Protein AF-A0A511QC78-F1 (afdb_monomer_lite)

pLDDT: mean 89.55, std 15.67, range [40.53, 98.56]

InterPro domains:
  IPR019630 Protein of unknown function DUF2496, YbaM-related [PF10689] (6-48)

Structure (mmCIF, N/CA/C/O backbone):
data_AF-A0A511QC78-F1
#
_entry.id   AF-A0A511QC78-F1
#
loop_
_atom_site.group_PDB
_atom_site.id
_atom_site.type_symbol
_atom_site.label_atom_id
_atom_site.label_alt_id
_atom_site.label_comp_id
_atom_site.label_asym_id
_atom_site.label_entity_id
_atom_site.label_seq_id
_atom_site.pdbx_PDB_ins_code
_atom_site.Cartn_x
_atom_site.Cartn_y
_atom_site.Cartn_z
_atom_site.occupancy
_atom_site.B_iso_or_equiv
_atom_site.auth_seq_id
_atom_site.auth_comp_id
_atom_site.auth_asym_id
_atom_site.auth_atom_id
_atom_site.pdbx_PDB_model_num
ATOM 1 N N . MET A 1 1 ? 14.088 29.993 -2.813 1.00 40.53 1 MET A N 1
ATOM 2 C CA . MET A 1 1 ? 13.895 28.860 -1.893 1.00 40.53 1 MET A CA 1
ATOM 3 C C . MET A 1 1 ? 12.585 28.235 -2.300 1.00 40.53 1 MET A C 1
ATOM 5 O O . MET A 1 1 ? 11.576 28.921 -2.263 1.00 40.53 1 MET A O 1
ATOM 9 N N . SER A 1 2 ? 12.642 27.048 -2.892 1.00 44.31 2 SER A N 1
ATOM 10 C CA . SER A 1 2 ? 11.459 26.372 -3.414 1.00 44.31 2 SER A CA 1
ATOM 11 C C . SER A 1 2 ? 10.835 25.622 -2.248 1.00 44.31 2 SER A C 1
ATOM 13 O O . SER A 1 2 ? 11.355 24.579 -1.861 1.00 44.31 2 SER A O 1
ATOM 15 N N . ASP A 1 3 ? 9.779 26.174 -1.657 1.00 51.09 3 ASP A N 1
ATOM 16 C CA . ASP A 1 3 ? 8.942 25.469 -0.688 1.00 51.09 3 ASP A CA 1
ATOM 17 C C . ASP A 1 3 ? 8.215 24.323 -1.408 1.00 51.09 3 ASP A C 1
ATOM 19 O O . ASP A 1 3 ? 7.055 24.432 -1.800 1.00 51.09 3 ASP A O 1
ATOM 23 N N . GLN A 1 4 ? 8.917 23.210 -1.640 1.00 58.38 4 GLN A N 1
ATOM 24 C CA . GLN A 1 4 ? 8.238 21.926 -1.725 1.00 58.38 4 GLN A CA 1
ATOM 25 C C . GLN A 1 4 ? 7.745 21.646 -0.304 1.00 58.38 4 GLN A C 1
ATOM 27 O O . GLN A 1 4 ? 8.598 21.544 0.581 1.00 58.38 4 GLN A O 1
ATOM 32 N N . PRO A 1 5 ? 6.426 21.545 -0.041 1.00 56.38 5 PRO A N 1
ATOM 33 C CA . PRO A 1 5 ? 5.966 21.013 1.232 1.00 56.38 5 PRO A CA 1
ATOM 34 C C . PRO A 1 5 ? 6.660 19.664 1.400 1.00 56.38 5 PRO A C 1
ATOM 36 O O . PRO A 1 5 ? 6.472 18.756 0.586 1.00 56.38 5 PRO A O 1
ATOM 39 N N . SER A 1 6 ? 7.575 19.596 2.367 1.00 65.44 6 SER A N 1
ATOM 40 C CA . SER A 1 6 ? 8.370 18.403 2.603 1.00 65.44 6 SER A CA 1
ATOM 41 C C . SER A 1 6 ? 7.401 17.251 2.822 1.00 65.44 6 SER A C 1
ATOM 43 O O . SER A 1 6 ? 6.408 17.399 3.534 1.00 65.44 6 SER A O 1
ATOM 45 N N . LEU A 1 7 ? 7.666 16.111 2.185 1.00 71.69 7 LEU A N 1
ATOM 46 C CA . LEU A 1 7 ? 6.857 14.901 2.337 1.00 71.69 7 LEU A CA 1
ATOM 47 C C . LEU A 1 7 ? 6.620 14.572 3.824 1.00 71.69 7 LEU A C 1
ATOM 49 O O . LEU A 1 7 ? 5.538 14.142 4.198 1.00 71.69 7 LEU A O 1
ATOM 53 N N . GLU A 1 8 ? 7.595 14.898 4.672 1.00 74.19 8 GLU A N 1
ATOM 54 C CA . GLU A 1 8 ? 7.556 14.796 6.135 1.00 74.19 8 GLU A CA 1
ATOM 55 C C . GLU A 1 8 ? 6.375 15.531 6.801 1.00 74.19 8 GLU A C 1
ATOM 57 O O . GLU A 1 8 ? 5.909 15.111 7.858 1.00 74.19 8 GLU A O 1
ATOM 62 N N . ASN A 1 9 ? 5.857 16.596 6.180 1.00 82.06 9 ASN A N 1
ATOM 63 C CA . ASN A 1 9 ? 4.720 17.383 6.667 1.00 82.06 9 ASN A CA 1
ATOM 64 C C . ASN A 1 9 ? 3.380 17.000 6.009 1.00 82.06 9 ASN A C 1
ATOM 66 O O . ASN A 1 9 ? 2.352 17.605 6.318 1.00 82.06 9 ASN A O 1
ATOM 70 N N . ALA A 1 10 ? 3.363 16.034 5.084 1.00 87.38 10 ALA A N 1
ATOM 71 C CA . ALA A 1 10 ? 2.133 15.589 4.434 1.00 87.38 10 ALA A CA 1
ATOM 72 C C . ALA A 1 10 ? 1.241 14.785 5.398 1.00 87.38 10 ALA A C 1
ATOM 74 O O . ALA A 1 10 ? 1.695 14.295 6.432 1.00 87.38 10 ALA A O 1
ATOM 75 N N . ALA A 1 11 ? -0.035 14.607 5.048 1.00 94.06 11 ALA A N 1
ATOM 76 C CA . ALA A 1 11 ? -0.918 13.709 5.78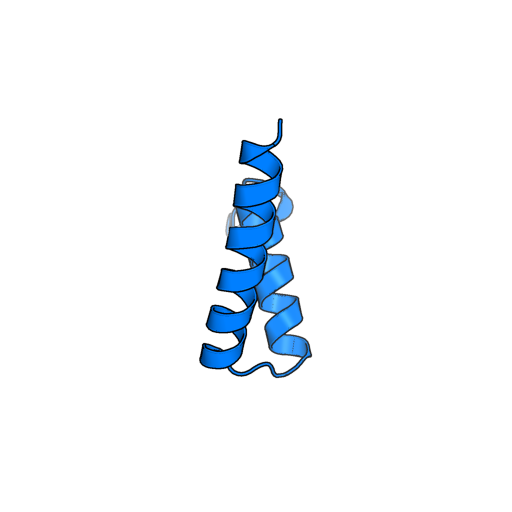8 1.00 94.06 11 ALA A CA 1
ATOM 77 C C . ALA A 1 11 ? -0.346 12.276 5.811 1.00 94.06 11 ALA A C 1
ATOM 79 O O . ALA A 1 11 ? 0.331 11.861 4.865 1.00 94.06 11 ALA A O 1
ATOM 80 N N . LYS A 1 12 ? -0.592 11.520 6.889 1.00 93.00 12 LYS A N 1
ATOM 81 C CA . LYS A 1 12 ? 0.021 10.192 7.098 1.00 93.00 12 LYS A CA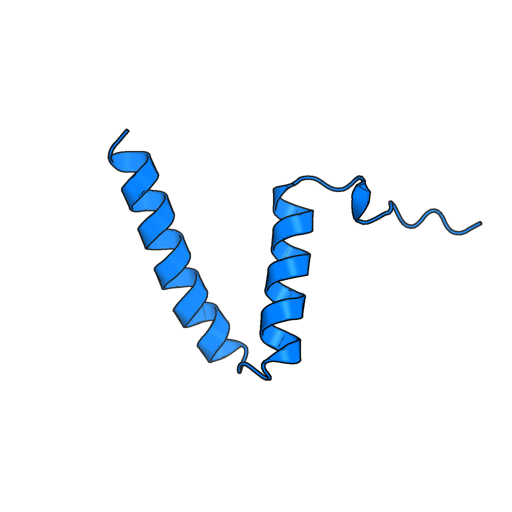 1
ATOM 82 C C . LYS A 1 12 ? -0.305 9.225 5.962 1.00 93.00 12 LYS A C 1
ATOM 84 O O . LYS A 1 12 ? 0.557 8.465 5.538 1.00 93.00 12 LYS A O 1
ATOM 89 N N . GLU A 1 13 ? -1.526 9.287 5.449 1.00 94.25 13 GLU A N 1
ATOM 90 C CA . GLU A 1 13 ? -1.991 8.523 4.296 1.00 94.25 13 GLU A CA 1
ATOM 91 C C . GLU A 1 13 ? -1.210 8.860 3.019 1.00 94.25 13 GLU A C 1
ATOM 93 O O . GLU A 1 13 ? -0.883 7.962 2.247 1.00 94.25 13 GLU A O 1
ATOM 98 N N . THR A 1 14 ? -0.838 10.127 2.825 1.00 93.31 14 THR A N 1
ATOM 99 C CA . THR A 1 14 ? -0.031 10.572 1.684 1.00 93.31 14 THR A CA 1
ATOM 100 C C . THR A 1 14 ? 1.409 10.090 1.810 1.00 93.31 14 THR A C 1
ATOM 102 O O . THR A 1 14 ? 1.970 9.607 0.831 1.00 93.31 14 THR A O 1
ATOM 105 N N . GLN A 1 15 ? 2.000 10.179 3.006 1.00 93.56 15 GLN A N 1
ATOM 106 C CA . GLN A 1 15 ? 3.345 9.652 3.266 1.00 93.56 15 GLN A CA 1
ATOM 107 C C . GLN A 1 15 ? 3.396 8.145 2.998 1.00 93.56 15 GLN A C 1
ATOM 109 O O . GLN A 1 15 ? 4.222 7.679 2.217 1.00 93.56 15 GLN A O 1
ATOM 114 N N . LEU A 1 16 ? 2.428 7.403 3.546 1.00 95.88 16 LEU A N 1
ATOM 115 C CA . LEU A 1 16 ? 2.323 5.962 3.353 1.00 95.88 16 LEU A CA 1
ATOM 116 C C . LEU A 1 16 ? 2.116 5.585 1.880 1.00 95.88 16 LEU A C 1
ATOM 118 O O . LEU A 1 16 ? 2.690 4.606 1.412 1.00 95.88 16 LEU A O 1
ATOM 122 N N . ALA A 1 17 ? 1.321 6.354 1.132 1.00 95.94 17 ALA A N 1
ATOM 123 C CA . ALA A 1 17 ? 1.150 6.125 -0.299 1.00 95.94 17 ALA A CA 1
ATOM 124 C C . ALA A 1 17 ? 2.474 6.281 -1.063 1.00 95.94 17 ALA A C 1
ATOM 126 O O . ALA A 1 17 ? 2.765 5.463 -1.934 1.00 95.94 17 ALA A O 1
ATOM 127 N N . VAL A 1 18 ? 3.294 7.281 -0.719 1.00 95.94 18 VAL A N 1
ATOM 128 C CA . VAL A 1 18 ? 4.619 7.463 -1.330 1.00 95.94 18 VAL A CA 1
ATOM 129 C C . VAL A 1 18 ? 5.553 6.307 -0.983 1.00 95.94 18 VAL A C 1
ATOM 131 O O . VAL A 1 18 ? 6.196 5.771 -1.886 1.00 95.94 18 VAL A O 1
ATOM 134 N N . ASP A 1 19 ? 5.572 5.862 0.273 1.00 96.50 19 ASP A N 1
ATOM 135 C CA . ASP A 1 19 ? 6.371 4.704 0.686 1.00 96.50 19 ASP A CA 1
ATOM 136 C C . ASP A 1 19 ? 5.956 3.432 -0.070 1.00 96.50 19 ASP A C 1
ATOM 138 O O . ASP A 1 19 ? 6.803 2.683 -0.558 1.00 96.50 19 ASP A O 1
ATOM 142 N N . ILE A 1 20 ? 4.649 3.199 -0.229 1.00 97.62 20 ILE A N 1
ATOM 143 C CA . ILE A 1 20 ? 4.118 2.059 -0.987 1.00 97.62 20 ILE A CA 1
ATOM 144 C C . ILE A 1 20 ? 4.529 2.145 -2.460 1.00 97.62 20 ILE A C 1
ATOM 146 O O . ILE A 1 20 ? 4.971 1.142 -3.019 1.00 97.62 20 ILE A O 1
ATOM 150 N N . ILE A 1 21 ? 4.410 3.316 -3.093 1.00 96.56 21 ILE A N 1
ATOM 151 C CA . ILE A 1 21 ? 4.824 3.516 -4.490 1.00 96.56 21 ILE A CA 1
ATOM 152 C C . ILE A 1 21 ? 6.314 3.209 -4.643 1.00 96.56 21 ILE A C 1
ATOM 154 O O . ILE A 1 21 ? 6.681 2.407 -5.500 1.00 96.56 21 ILE A O 1
ATOM 158 N N . TYR A 1 22 ? 7.150 3.758 -3.760 1.00 97.31 22 TYR A N 1
ATOM 159 C CA . TYR A 1 22 ? 8.584 3.489 -3.754 1.00 97.31 22 TYR A CA 1
ATOM 160 C C . TYR A 1 22 ? 8.877 1.987 -3.642 1.00 97.31 22 TYR A C 1
ATOM 162 O O . TYR A 1 22 ? 9.647 1.446 -4.435 1.00 97.31 22 TYR A O 1
ATOM 170 N N . LEU A 1 23 ? 8.221 1.281 -2.713 1.00 97.81 23 LEU A N 1
ATOM 171 C CA . LEU A 1 23 ? 8.387 -0.165 -2.544 1.00 97.81 23 LEU A CA 1
ATOM 172 C C . LEU A 1 23 ? 7.991 -0.957 -3.798 1.00 97.81 23 LEU A C 1
ATOM 174 O O . LEU A 1 23 ? 8.663 -1.929 -4.144 1.00 97.81 23 LEU A O 1
ATOM 178 N N . LEU A 1 24 ? 6.924 -0.565 -4.490 1.00 98.25 24 LEU A N 1
ATOM 179 C CA . LEU A 1 24 ? 6.493 -1.223 -5.726 1.00 98.25 24 LEU A CA 1
ATOM 180 C C . LEU A 1 24 ? 7.499 -1.006 -6.862 1.00 98.25 24 LEU A C 1
ATOM 182 O O . LEU A 1 24 ? 7.824 -1.952 -7.583 1.00 98.25 24 LEU A O 1
ATOM 186 N N . GLU A 1 25 ? 8.031 0.209 -6.984 1.00 97.44 25 GLU A N 1
ATOM 187 C CA . GLU A 1 25 ? 9.017 0.571 -8.003 1.00 97.44 25 GLU A CA 1
ATOM 188 C C . GLU A 1 25 ? 10.346 -0.161 -7.802 1.00 97.44 25 GLU A C 1
ATOM 190 O O . GLU A 1 25 ? 10.844 -0.789 -8.737 1.00 97.44 25 GLU A O 1
ATOM 195 N N . VAL A 1 26 ? 10.901 -0.167 -6.582 1.00 98.19 26 VAL A N 1
ATOM 196 C CA . VAL A 1 26 ? 12.188 -0.843 -6.312 1.00 98.19 26 VAL A CA 1
ATOM 197 C C . VAL A 1 26 ? 12.109 -2.360 -6.491 1.00 98.19 26 VAL A C 1
ATOM 199 O O . VAL A 1 26 ? 13.116 -3.000 -6.792 1.00 98.19 26 VAL A O 1
ATOM 202 N N . ASN A 1 27 ? 10.914 -2.939 -6.350 1.00 98.06 27 ASN A N 1
ATOM 203 C CA . ASN A 1 27 ? 10.661 -4.354 -6.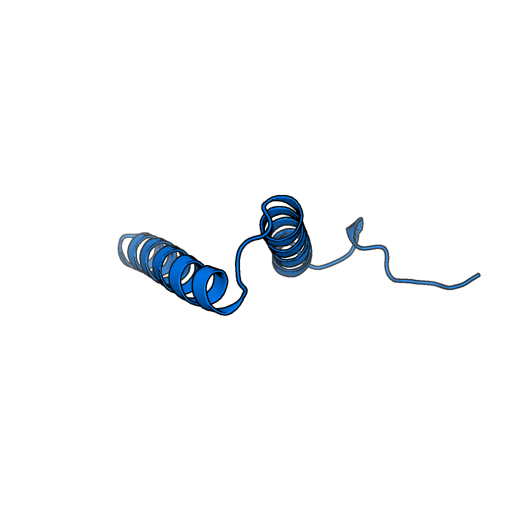613 1.00 98.06 27 ASN A CA 1
ATOM 204 C C . ASN A 1 27 ? 10.240 -4.636 -8.068 1.00 98.06 27 ASN A C 1
ATOM 206 O O . ASN A 1 27 ? 9.954 -5.785 -8.397 1.00 98.06 27 ASN A O 1
ATOM 210 N N . ASN A 1 28 ? 10.240 -3.628 -8.950 1.00 98.12 28 ASN A N 1
ATOM 211 C CA . ASN A 1 28 ? 9.852 -3.736 -10.362 1.00 98.12 28 ASN A CA 1
ATOM 212 C C . ASN A 1 28 ? 8.471 -4.388 -10.556 1.00 98.12 28 ASN A C 1
ATOM 214 O O . ASN A 1 28 ? 8.269 -5.200 -11.463 1.00 98.12 28 ASN A O 1
ATOM 218 N N . ILE A 1 29 ? 7.519 -4.067 -9.678 1.00 98.06 29 ILE A N 1
ATOM 219 C CA . ILE A 1 29 ? 6.169 -4.621 -9.751 1.00 98.06 29 ILE A CA 1
ATOM 220 C C . ILE A 1 29 ? 5.401 -3.922 -10.872 1.00 98.06 29 ILE A C 1
ATOM 222 O O . ILE A 1 29 ? 5.276 -2.700 -10.886 1.00 98.06 29 ILE A O 1
ATOM 226 N N . ASP A 1 30 ? 4.845 -4.709 -11.795 1.00 98.31 30 ASP A N 1
ATOM 227 C CA . ASP A 1 30 ? 3.965 -4.192 -12.844 1.00 98.31 30 ASP A CA 1
ATOM 228 C C . ASP A 1 30 ? 2.782 -3.407 -12.230 1.00 98.31 30 ASP A C 1
ATOM 230 O O . ASP A 1 30 ? 2.110 -3.933 -11.335 1.00 98.31 30 ASP A O 1
ATOM 234 N N . PRO A 1 31 ? 2.471 -2.180 -12.695 1.00 97.75 31 PRO A N 1
ATOM 235 C CA . PRO A 1 31 ? 1.403 -1.368 -12.111 1.00 97.75 31 PRO A CA 1
ATOM 236 C C . PRO A 1 31 ? 0.025 -2.042 -12.112 1.00 97.75 31 PRO A C 1
ATOM 238 O O . PRO A 1 31 ? -0.743 -1.880 -11.162 1.00 97.75 31 PRO A O 1
ATOM 241 N N . ALA A 1 32 ? -0.309 -2.835 -13.137 1.00 98.31 32 ALA A N 1
ATOM 242 C CA . ALA A 1 32 ? -1.584 -3.549 -13.166 1.00 98.31 32 ALA A CA 1
ATOM 243 C C . ALA A 1 32 ? -1.605 -4.699 -12.146 1.00 98.31 32 ALA A C 1
ATOM 245 O O . ALA A 1 32 ? -2.645 -4.967 -11.537 1.00 98.31 32 ALA A O 1
ATOM 246 N N . GLN A 1 33 ? -0.467 -5.358 -11.917 1.00 98.19 33 GLN A N 1
ATOM 247 C CA . GLN A 1 33 ? -0.307 -6.328 -10.835 1.00 98.19 33 GLN A CA 1
ATOM 248 C C . GLN A 1 33 ? -0.366 -5.660 -9.450 1.00 98.19 33 GLN A C 1
ATOM 250 O O . GLN A 1 33 ? -1.034 -6.184 -8.555 1.00 98.19 33 GLN A O 1
ATOM 255 N N . ALA A 1 34 ? 0.263 -4.494 -9.283 1.00 98.12 34 ALA A N 1
ATOM 256 C CA . ALA A 1 34 ? 0.219 -3.710 -8.052 1.00 98.12 34 ALA A CA 1
ATOM 257 C C . ALA A 1 34 ? -1.216 -3.309 -7.688 1.00 98.12 34 ALA A C 1
ATOM 259 O O . ALA A 1 34 ? -1.646 -3.540 -6.562 1.00 98.12 34 ALA A O 1
ATOM 260 N N . LEU A 1 35 ? -2.003 -2.809 -8.647 1.00 98.44 35 LEU A N 1
ATOM 261 C CA . LEU A 1 35 ? -3.409 -2.452 -8.420 1.00 98.44 35 LEU A CA 1
ATOM 262 C C . LEU A 1 35 ? -4.254 -3.647 -7.955 1.00 98.44 35 LEU A C 1
ATOM 264 O O . LEU A 1 35 ? -5.085 -3.506 -7.057 1.00 98.44 35 LEU A O 1
ATOM 268 N N . LYS A 1 36 ? -4.034 -4.840 -8.523 1.00 98.56 36 LYS A N 1
ATOM 269 C CA . LYS A 1 36 ? -4.719 -6.066 -8.076 1.00 98.56 36 LYS A CA 1
ATOM 270 C C . LYS A 1 36 ? -4.350 -6.423 -6.635 1.00 98.56 36 LYS A C 1
ATOM 272 O O . LYS A 1 36 ? -5.237 -6.760 -5.857 1.00 98.56 36 LYS A O 1
ATOM 277 N N . ALA A 1 37 ? -3.068 -6.334 -6.280 1.00 98.19 37 ALA A N 1
ATOM 278 C CA . ALA A 1 37 ? -2.597 -6.603 -4.923 1.00 98.19 37 ALA A CA 1
ATOM 279 C C . ALA A 1 37 ? -3.127 -5.569 -3.915 1.00 98.19 37 ALA A C 1
ATOM 281 O O . ALA A 1 37 ? -3.632 -5.947 -2.860 1.00 98.19 37 ALA A O 1
ATOM 282 N N . LEU A 1 38 ? -3.100 -4.280 -4.262 1.00 97.94 38 LEU A N 1
ATOM 283 C CA . LEU A 1 38 ? -3.625 -3.203 -3.420 1.00 97.94 38 LEU A CA 1
ATOM 284 C C . LEU A 1 38 ? -5.125 -3.353 -3.166 1.00 97.94 38 LEU A C 1
ATOM 286 O O . LEU A 1 38 ? -5.575 -3.082 -2.059 1.00 97.94 38 LEU A O 1
ATOM 290 N N . LYS A 1 39 ? -5.894 -3.863 -4.136 1.00 98.44 39 LYS A N 1
ATOM 291 C CA . LYS A 1 39 ? -7.313 -4.174 -3.926 1.00 98.44 39 LYS A CA 1
ATOM 292 C C . LYS A 1 39 ? -7.530 -5.267 -2.874 1.00 98.44 39 LYS A C 1
ATOM 294 O O . LYS A 1 39 ? -8.476 -5.178 -2.102 1.00 98.44 39 LYS A O 1
ATOM 299 N N . ILE A 1 40 ? -6.652 -6.269 -2.816 1.00 98.38 40 ILE A N 1
ATOM 300 C CA . ILE A 1 40 ? -6.701 -7.312 -1.778 1.00 98.38 40 ILE A CA 1
ATOM 301 C C . ILE A 1 40 ? -6.392 -6.703 -0.406 1.00 98.38 40 ILE A C 1
ATOM 303 O O . ILE A 1 40 ? -7.129 -6.943 0.545 1.00 98.38 40 ILE A O 1
ATOM 307 N N . VAL A 1 41 ? -5.337 -5.885 -0.316 1.00 97.56 41 VAL A N 1
ATOM 308 C CA . VAL A 1 41 ? -4.965 -5.177 0.922 1.00 97.56 41 VAL A CA 1
ATOM 309 C C . VAL A 1 41 ? -6.102 -4.275 1.400 1.00 97.56 41 VAL A C 1
ATOM 311 O O . VAL A 1 41 ? -6.453 -4.312 2.575 1.00 97.56 41 VAL A O 1
ATOM 314 N N . GLN A 1 42 ? -6.715 -3.507 0.495 1.00 97.56 42 GLN A N 1
ATOM 315 C CA . GLN A 1 42 ? -7.864 -2.661 0.809 1.00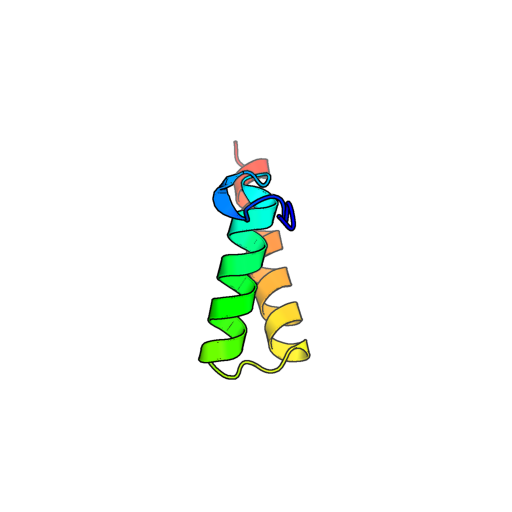 97.56 42 GLN A CA 1
ATOM 316 C C . GLN A 1 42 ? -9.002 -3.483 1.425 1.00 97.56 42 GLN A C 1
ATOM 318 O O . GLN A 1 42 ? -9.482 -3.131 2.497 1.00 97.56 42 GLN A O 1
ATOM 323 N N . SER A 1 43 ? -9.401 -4.590 0.791 1.00 98.00 43 SER A N 1
ATOM 324 C CA . SER A 1 43 ? -10.485 -5.434 1.304 1.00 98.00 43 SER A CA 1
ATOM 325 C C . SER A 1 43 ? -10.173 -6.060 2.670 1.00 98.00 43 SER A C 1
ATOM 327 O O . SER A 1 43 ? -11.077 -6.192 3.490 1.00 98.00 43 SER A O 1
ATOM 329 N N . ASP A 1 44 ? -8.916 -6.420 2.948 1.00 98.12 44 ASP A N 1
ATOM 330 C CA . ASP A 1 44 ? -8.494 -6.910 4.271 1.00 98.12 44 ASP A CA 1
ATOM 331 C C . ASP A 1 44 ? -8.602 -5.820 5.354 1.00 98.12 44 ASP A C 1
ATOM 333 O O . ASP A 1 44 ? -9.085 -6.083 6.457 1.00 98.12 44 ASP A O 1
ATOM 337 N N . LEU A 1 45 ? -8.213 -4.580 5.038 1.00 97.62 45 LEU A N 1
ATOM 338 C CA . LEU A 1 45 ? -8.350 -3.441 5.951 1.00 97.62 45 LEU A CA 1
ATOM 339 C C . LEU A 1 45 ? -9.819 -3.080 6.203 1.00 97.62 45 LEU A C 1
ATOM 341 O O . LEU A 1 45 ? -10.206 -2.873 7.350 1.00 97.62 45 LEU A O 1
ATOM 345 N N . GLU A 1 46 ? -10.646 -3.054 5.156 1.00 97.75 46 GLU A N 1
ATOM 346 C CA . GLU A 1 46 ? -12.093 -2.833 5.270 1.00 97.75 46 GLU A CA 1
ATOM 347 C C . GLU A 1 46 ? -12.757 -3.911 6.135 1.00 97.75 46 GLU A C 1
ATOM 349 O O . GLU A 1 46 ? -13.559 -3.590 7.011 1.00 97.75 46 GLU A O 1
ATOM 354 N N . TYR A 1 47 ? -12.381 -5.181 5.944 1.00 97.88 47 TYR A N 1
ATOM 355 C CA . TYR A 1 47 ? -12.868 -6.274 6.781 1.00 97.88 47 TYR A CA 1
ATOM 356 C C . TYR A 1 47 ? -12.487 -6.063 8.249 1.00 97.88 47 TYR A C 1
ATOM 358 O O . TYR A 1 47 ? -13.352 -6.150 9.116 1.00 97.88 47 TYR A O 1
ATOM 366 N N . LYS A 1 48 ? -11.229 -5.713 8.543 1.00 96.88 48 LYS A N 1
ATOM 367 C CA . LYS A 1 48 ? -10.778 -5.428 9.916 1.00 96.88 48 LYS A CA 1
ATOM 368 C C . LYS A 1 48 ? -11.583 -4.305 10.567 1.00 96.88 48 LYS A C 1
ATOM 370 O O . LYS A 1 48 ? -12.007 -4.477 11.701 1.00 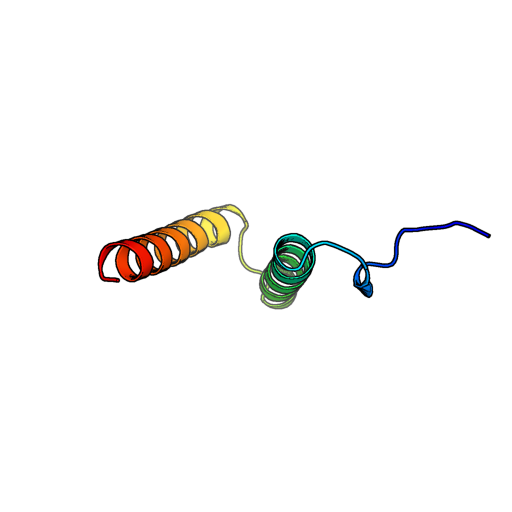96.88 48 LYS A O 1
ATOM 375 N N . LEU A 1 49 ? -11.858 -3.225 9.835 1.00 96.88 49 LEU A N 1
ATOM 376 C CA . LEU A 1 49 ? -12.686 -2.113 10.318 1.00 96.88 49 LEU A CA 1
ATOM 377 C C . LEU A 1 49 ? -14.153 -2.506 10.542 1.00 96.88 49 LEU A C 1
ATOM 379 O O . LEU A 1 49 ? -14.809 -1.937 11.403 1.00 96.88 49 LEU A O 1
ATOM 383 N N . SER A 1 50 ? -14.688 -3.464 9.780 1.00 94.75 50 SER A N 1
ATOM 384 C CA . SER A 1 50 ? -16.062 -3.958 9.972 1.00 94.75 50 SER A CA 1
ATOM 385 C C . SER A 1 50 ? -16.229 -4.935 11.141 1.00 94.75 50 SER A C 1
ATOM 387 O O . SER A 1 50 ? -17.356 -5.252 11.514 1.00 94.75 50 SER A O 1
ATOM 389 N N . GLN A 1 51 ? -15.118 -5.438 11.684 1.00 87.00 51 GLN A N 1
ATOM 390 C CA . GLN A 1 51 ? -15.087 -6.391 12.794 1.00 87.00 51 GLN A CA 1
ATOM 391 C C . GLN A 1 51 ? -14.755 -5.726 14.146 1.00 87.00 51 GLN A C 1
ATOM 393 O O . GLN A 1 51 ? -14.635 -6.443 15.142 1.00 87.00 51 GLN A O 1
ATOM 398 N N .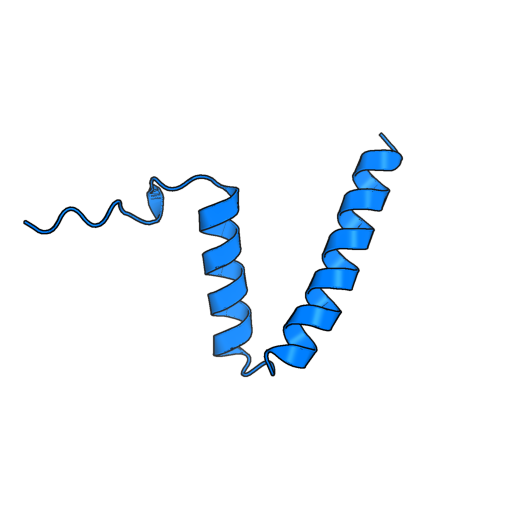 GLU A 1 52 ? -14.602 -4.397 14.172 1.00 54.88 52 GLU A N 1
ATOM 399 C CA . GLU A 1 52 ? -14.529 -3.555 15.381 1.00 54.88 52 GLU A CA 1
ATOM 400 C C . GLU A 1 52 ? -15.926 -3.153 15.880 1.00 54.88 52 GLU A C 1
ATOM 402 O O . GLU A 1 52 ? -16.099 -3.092 17.120 1.00 54.88 52 GLU A O 1
#

Organism: NCBI:txid1219064

Foldseek 3Di:
DDPPVPLVNDDPVSVVVVVLVVVCVVVVPDVVNSVVVVVVVVVVVVVVVVVD

Radius of gyration: 14.44 Å; chains: 1; bounding box: 30×36×28 Å

Sequence (52 aa):
MSDQPSLENAAKETQLAVDIIYLLEVNNIDPAQALKALKIVQSDLEYKLSQE

Secondary structure (DSSP, 8-state):
------GGGS-HHHHHHHHHHHHHHHTT--HHHHHHHHHHHHHHHHHHHHT-